Protein AF-U5MMG7-F1 (afdb_monomer)

Foldseek 3Di:
DDPVVVVVVLVCCVCPVVVCDDDDDDDDVSSVVVVVVSVVVSVVVVVVVCVVVVNNPPDPDDDDPVVVVVVVVVVVD

Organism: NCBI:txid1345695

Secondary structure (DSSP, 8-state):
--HHHHHHHHHHIIIIIT-----SS-SHHHHHHHHH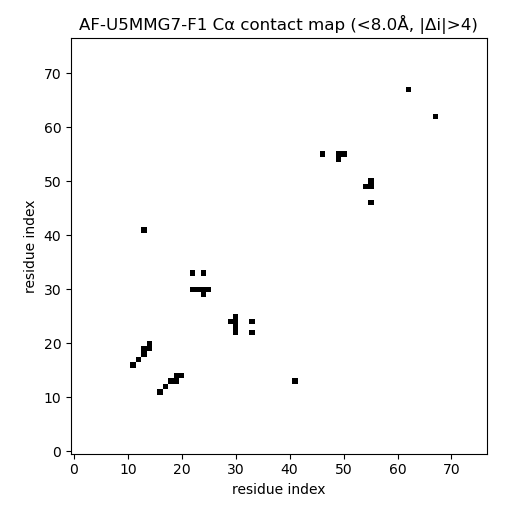HHHHHHHHHHHHHHHHTT-TT--SSPPPHHHHHHHHHTT--

pLDDT: mean 86.61, std 10.79, range [46.84, 96.94]

Radius of gyration: 16.48 Å; Cα contacts (8 Å, |Δi|>4): 19; chains: 1; bounding box: 32×29×42 Å

Solvent-accessible surface area (backbone atoms only — not comparable to full-atom values): 4747 Å² total; per-residue (Å²): 136,74,64,65,66,54,49,52,56,52,52,47,45,46,40,63,78,64,58,52,82,72,79,84,61,76,58,75,68,50,38,50,51,52,50,53,50,53,55,50,54,54,52,50,52,55,48,50,55,32,51,78,65,72,39,76,86,65,65,97,58,87,72,56,76,72,54,54,54,52,59,54,58,69,69,76,110

Sequence (77 aa):
MNRSIQVEGAFGVLKSDYEFNKFLPRGKNSVKTEFILLCFGYNINKLHSKIQSEKTQKHLHELKPSAYLWNRVTKLI

Mean predicted aligned error: 6.82 Å

InterPro domains:
  IPR025668 Transposase DDE domain [PF13751] (2-48)

Structure (mmCIF, N/CA/C/O backbone):
data_AF-U5MMG7-F1
#
_entry.id   AF-U5MMG7-F1
#
loop_
_atom_site.group_PDB
_atom_site.id
_atom_site.type_symbol
_atom_site.label_atom_id
_atom_site.label_alt_id
_atom_site.label_comp_id
_atom_site.label_asym_id
_atom_site.label_entity_id
_atom_site.label_seq_id
_atom_site.pdbx_PDB_ins_code
_atom_site.Cartn_x
_atom_site.Cartn_y
_atom_site.Cartn_z
_atom_site.occupancy
_atom_site.B_iso_or_equiv
_atom_site.auth_seq_id
_atom_site.auth_comp_id
_atom_site.auth_asym_id
_atom_site.auth_atom_id
_atom_site.pdbx_PDB_model_num
ATOM 1 N N . MET A 1 1 ? -6.876 1.504 -19.067 1.00 74.56 1 MET A N 1
ATOM 2 C CA . MET A 1 1 ? -6.447 0.946 -17.765 1.00 74.56 1 MET A CA 1
ATOM 3 C C . MET A 1 1 ? -7.676 0.753 -16.882 1.00 74.56 1 MET A C 1
ATOM 5 O O . MET A 1 1 ? -8.296 1.750 -16.533 1.00 74.56 1 MET A O 1
ATOM 9 N N . ASN A 1 2 ? -8.049 -0.489 -16.551 1.00 85.56 2 ASN A N 1
ATOM 10 C CA . ASN A 1 2 ? -9.205 -0.744 -15.686 1.00 85.56 2 ASN A CA 1
ATOM 11 C C . ASN A 1 2 ? -8.815 -0.541 -14.208 1.00 85.56 2 ASN A C 1
ATOM 13 O O . ASN A 1 2 ? -7.790 -1.059 -13.758 1.00 85.56 2 ASN A O 1
ATOM 17 N N . ARG A 1 3 ? -9.569 0.290 -13.481 1.00 83.00 3 ARG A N 1
ATOM 18 C CA . ARG A 1 3 ? -9.235 0.699 -12.103 1.00 83.00 3 ARG A CA 1
ATOM 19 C C . ARG A 1 3 ? -9.804 -0.263 -11.063 1.00 83.00 3 ARG A C 1
ATOM 21 O O . ARG A 1 3 ? -9.163 -0.432 -10.031 1.00 83.00 3 ARG A O 1
ATOM 28 N N . SER A 1 4 ? -10.933 -0.917 -11.349 1.00 88.31 4 SER A N 1
ATOM 29 C CA . SER A 1 4 ? -11.530 -1.907 -10.443 1.00 88.31 4 SER A CA 1
ATOM 30 C C . SER A 1 4 ? -10.605 -3.110 -10.257 1.00 88.31 4 SER A C 1
ATOM 32 O O . SER A 1 4 ? -10.218 -3.415 -9.139 1.00 88.31 4 SER A O 1
ATOM 34 N N . ILE A 1 5 ? -10.101 -3.693 -11.344 1.00 89.38 5 ILE A N 1
ATOM 35 C CA . ILE A 1 5 ? -9.231 -4.877 -11.251 1.00 89.38 5 ILE A CA 1
ATOM 36 C C . ILE A 1 5 ? -7.912 -4.617 -10.500 1.00 89.38 5 ILE A C 1
ATOM 38 O O . ILE A 1 5 ? -7.381 -5.489 -9.819 1.00 89.38 5 ILE A O 1
ATOM 42 N N . GLN A 1 6 ? -7.376 -3.393 -10.573 1.00 87.75 6 GLN A N 1
ATOM 43 C CA . GLN A 1 6 ? -6.185 -3.021 -9.802 1.00 87.75 6 GLN A CA 1
ATOM 44 C C . GLN A 1 6 ? -6.466 -2.926 -8.308 1.00 87.75 6 GLN A C 1
ATOM 46 O O . GLN A 1 6 ? -5.586 -3.247 -7.510 1.00 87.75 6 GLN A O 1
ATOM 51 N N . VAL A 1 7 ? -7.660 -2.454 -7.940 1.00 89.44 7 VAL A N 1
ATOM 52 C CA . VAL A 1 7 ? -8.041 -2.343 -6.535 1.00 89.44 7 VAL A CA 1
ATOM 53 C C . VAL A 1 7 ? -8.223 -3.729 -5.930 1.00 89.44 7 VAL A C 1
ATOM 55 O O . VAL A 1 7 ? -7.719 -3.972 -4.841 1.00 89.44 7 VAL A O 1
ATOM 58 N N . GLU A 1 8 ? -8.837 -4.657 -6.667 1.00 92.56 8 GLU A N 1
ATOM 59 C CA . GLU A 1 8 ? -9.020 -6.051 -6.246 1.00 92.56 8 GLU A CA 1
ATOM 60 C C . GLU A 1 8 ? -7.678 -6.741 -5.981 1.00 92.56 8 GLU A C 1
ATOM 62 O O . GLU A 1 8 ? -7.476 -7.290 -4.900 1.00 92.56 8 GLU A O 1
ATOM 67 N N . GLY A 1 9 ? -6.722 -6.632 -6.911 1.00 91.81 9 GLY A N 1
ATOM 68 C CA . GLY A 1 9 ? -5.383 -7.195 -6.722 1.00 91.81 9 GLY A CA 1
ATOM 69 C C . GLY A 1 9 ? -4.631 -6.578 -5.537 1.00 91.81 9 GLY A C 1
ATOM 70 O O . GLY A 1 9 ? -3.983 -7.294 -4.778 1.00 91.81 9 GLY A O 1
ATOM 71 N N . ALA A 1 10 ? -4.745 -5.261 -5.331 1.00 92.56 10 ALA A N 1
ATOM 72 C CA . ALA A 1 10 ? -4.144 -4.602 -4.171 1.00 92.56 10 ALA A CA 1
ATOM 73 C C . ALA A 1 10 ? -4.779 -5.071 -2.850 1.00 92.56 10 ALA A C 1
ATOM 75 O O . ALA A 1 10 ? -4.059 -5.352 -1.895 1.00 92.56 10 ALA A O 1
ATOM 76 N N . PHE A 1 11 ? -6.107 -5.211 -2.795 1.00 92.31 11 PHE A N 1
ATOM 77 C CA . PHE A 1 11 ? -6.798 -5.737 -1.616 1.00 92.31 11 PHE A CA 1
ATOM 78 C C . PHE A 1 11 ? -6.476 -7.209 -1.340 1.00 92.31 11 PHE A C 1
ATOM 80 O O . PHE A 1 11 ? -6.405 -7.582 -0.171 1.00 92.31 11 PHE A O 1
ATOM 87 N N . GLY A 1 12 ? -6.253 -8.021 -2.379 1.00 93.94 12 GLY A N 1
ATOM 88 C CA . GLY A 1 12 ? -5.786 -9.401 -2.239 1.00 93.94 12 GLY A CA 1
ATOM 89 C C . GLY A 1 12 ? -4.453 -9.476 -1.496 1.00 93.94 12 GLY A C 1
ATOM 90 O O . GLY A 1 12 ? -4.367 -10.148 -0.475 1.00 93.94 12 GLY A O 1
ATOM 91 N N . VAL A 1 13 ? -3.457 -8.694 -1.931 1.00 94.00 13 VAL A N 1
ATOM 92 C CA . VAL A 1 13 ? -2.142 -8.619 -1.262 1.00 94.00 13 VAL A CA 1
ATOM 93 C C . VAL A 1 13 ? -2.277 -8.118 0.177 1.00 94.00 13 VAL A C 1
ATOM 95 O O . VAL A 1 13 ? -1.710 -8.700 1.094 1.00 94.00 13 VAL A O 1
ATOM 98 N N . LEU A 1 14 ? -3.056 -7.054 0.403 1.00 94.19 14 LEU A N 1
ATOM 99 C CA . LEU A 1 14 ? -3.230 -6.509 1.752 1.00 94.19 14 LEU A CA 1
ATOM 100 C C . LEU A 1 14 ? -3.865 -7.526 2.711 1.00 94.19 14 LEU A C 1
ATOM 102 O O . LEU A 1 14 ? -3.440 -7.622 3.855 1.00 94.19 14 LEU A O 1
ATOM 106 N N . LYS A 1 15 ? -4.876 -8.283 2.277 1.00 91.81 15 LYS A N 1
ATOM 107 C CA . LYS A 1 15 ? -5.551 -9.249 3.155 1.00 91.81 15 LYS A CA 1
ATOM 108 C C . LYS A 1 15 ? -4.773 -10.547 3.331 1.00 91.81 15 LYS A C 1
ATOM 110 O O . LYS A 1 15 ? -4.694 -11.037 4.451 1.00 91.81 15 LYS A O 1
ATOM 115 N N . SER A 1 16 ? -4.265 -11.113 2.239 1.00 90.38 16 SER A N 1
ATOM 116 C CA . SER A 1 16 ? -3.622 -12.426 2.242 1.00 90.38 16 SER A CA 1
ATOM 117 C C . SER A 1 16 ? -2.145 -12.318 2.598 1.00 90.38 16 SER A C 1
ATOM 119 O O . SER A 1 16 ? -1.739 -12.861 3.616 1.00 90.38 16 SER A O 1
ATOM 121 N N . ASP A 1 17 ? -1.359 -11.573 1.820 1.00 90.12 17 ASP A N 1
ATOM 122 C CA . ASP A 1 17 ? 0.103 -11.554 1.974 1.00 90.12 17 ASP A CA 1
ATOM 123 C C . ASP A 1 17 ? 0.545 -10.777 3.216 1.00 90.12 17 ASP A C 1
ATOM 125 O O . ASP A 1 17 ? 1.533 -11.128 3.853 1.00 90.12 17 ASP A O 1
ATOM 129 N N . TYR A 1 18 ? -0.161 -9.694 3.554 1.00 91.50 18 TYR A N 1
ATOM 130 C CA . TYR A 1 18 ? 0.134 -8.908 4.759 1.00 91.50 18 TYR A CA 1
ATOM 131 C C . TYR A 1 18 ? -0.667 -9.390 5.976 1.00 91.50 18 TYR A C 1
ATOM 133 O O . TYR A 1 18 ? -0.569 -8.781 7.040 1.00 91.50 18 TYR A O 1
ATOM 141 N N . GLU A 1 19 ? -1.495 -10.429 5.810 1.00 91.50 19 GLU A N 1
ATOM 142 C CA . GLU A 1 19 ? -2.364 -10.991 6.853 1.00 91.50 19 GLU A CA 1
ATOM 143 C C . GLU A 1 19 ? -3.214 -9.922 7.574 1.00 91.50 19 GLU A C 1
ATOM 145 O O . GLU A 1 1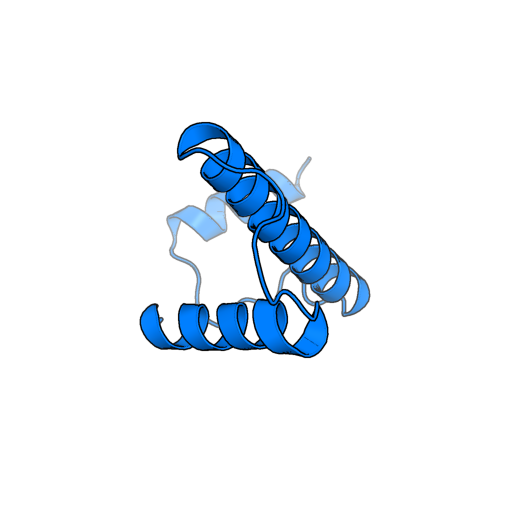9 ? -3.548 -10.027 8.763 1.00 91.50 19 GLU A O 1
ATOM 150 N N . PHE A 1 20 ? -3.578 -8.851 6.856 1.00 91.75 20 PHE A N 1
ATOM 151 C CA . PHE A 1 20 ? -4.322 -7.739 7.427 1.00 91.75 20 PHE A CA 1
ATOM 152 C C . PHE A 1 20 ? -5.796 -8.114 7.595 1.00 91.75 20 PHE A C 1
ATOM 154 O O . PHE A 1 20 ? -6.623 -7.972 6.690 1.00 91.75 20 PHE A O 1
ATOM 161 N N . ASN A 1 21 ? -6.129 -8.590 8.791 1.00 89.50 21 ASN A N 1
ATOM 162 C CA . ASN A 1 21 ? -7.469 -9.073 9.117 1.00 89.50 21 ASN A CA 1
ATOM 163 C C . ASN A 1 21 ? -8.370 -7.989 9.727 1.00 89.50 21 ASN A C 1
ATOM 165 O O . ASN A 1 21 ? -9.583 -7.994 9.510 1.00 89.50 21 ASN A O 1
ATOM 169 N N . LYS A 1 22 ? -7.802 -7.062 10.508 1.00 92.75 22 LYS A N 1
ATOM 170 C CA . LYS A 1 22 ? -8.553 -5.995 11.183 1.00 92.75 22 LYS A CA 1
ATOM 171 C C . LYS A 1 22 ? -7.666 -4.805 11.540 1.00 92.75 22 LYS A C 1
ATOM 173 O O . LYS A 1 22 ? -6.493 -4.983 11.850 1.00 92.75 22 LYS A O 1
ATOM 178 N N . PHE A 1 23 ? -8.278 -3.625 11.589 1.00 93.56 23 PHE A N 1
ATOM 179 C CA . PHE A 1 23 ? -7.678 -2.426 12.176 1.00 93.56 23 PHE A CA 1
ATOM 180 C C . PHE A 1 23 ? -7.562 -2.582 13.697 1.00 93.56 23 PHE A C 1
ATOM 182 O O . PHE A 1 23 ? -8.474 -3.108 14.348 1.00 93.56 23 PHE A O 1
ATOM 189 N N . LEU A 1 24 ? -6.442 -2.135 14.261 1.00 91.38 24 LEU A N 1
ATOM 190 C CA . LEU A 1 24 ? -6.178 -2.188 15.703 1.00 91.38 24 LEU A CA 1
ATOM 191 C C . LEU A 1 24 ? -6.805 -0.997 16.458 1.00 91.38 24 LEU A C 1
ATOM 193 O O . LEU A 1 24 ? -7.540 -1.221 17.426 1.00 91.38 24 LEU A O 1
ATOM 197 N N . PRO A 1 25 ? -6.560 0.266 16.057 1.00 93.69 25 PRO A N 1
ATOM 198 C CA . PRO A 1 25 ? -7.240 1.433 16.591 1.00 93.69 25 PRO A CA 1
ATOM 199 C C . PRO A 1 25 ? -8.756 1.407 16.403 1.00 93.69 25 PRO A C 1
ATOM 201 O O . PRO A 1 25 ? -9.308 0.909 15.424 1.00 93.69 25 PRO A O 1
ATOM 204 N N . ARG A 1 26 ? -9.433 2.064 17.346 1.00 93.00 26 ARG A N 1
ATOM 205 C CA . ARG A 1 26 ? -10.864 2.365 17.277 1.00 93.00 26 ARG A CA 1
ATOM 206 C C . ARG A 1 26 ? -11.071 3.849 16.999 1.00 93.00 26 ARG A C 1
ATOM 208 O O . ARG A 1 26 ? -10.283 4.682 17.445 1.00 93.00 26 ARG A O 1
ATOM 215 N N . GLY A 1 27 ? -12.161 4.170 16.306 1.00 94.44 27 GLY A N 1
ATOM 216 C CA . GLY A 1 27 ? -12.512 5.535 15.916 1.00 94.44 27 GLY A CA 1
ATOM 217 C C . GLY A 1 27 ? -12.170 5.844 14.458 1.00 94.44 27 GLY A C 1
ATOM 218 O O . GLY A 1 27 ? -11.206 5.344 13.890 1.00 94.44 27 GLY A O 1
ATOM 219 N N . LYS A 1 28 ? -12.990 6.684 13.822 1.00 94.38 28 LYS A N 1
ATOM 220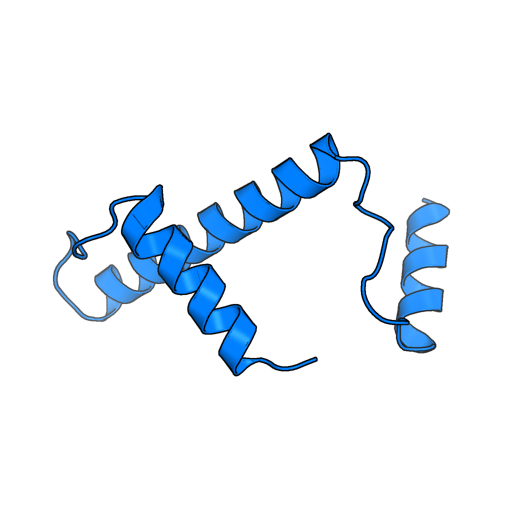 C CA . LYS A 1 28 ? -12.910 6.928 12.373 1.00 94.38 28 LYS A CA 1
ATOM 221 C C . LYS A 1 28 ? -11.571 7.535 11.939 1.00 94.38 28 LYS A C 1
ATOM 223 O O . LYS A 1 28 ? -11.035 7.156 10.902 1.00 94.38 28 LYS A O 1
ATOM 228 N N . ASN A 1 29 ? -11.035 8.467 12.726 1.00 96.81 29 ASN A N 1
ATOM 229 C CA . ASN A 1 29 ? -9.807 9.184 12.376 1.00 96.81 29 ASN A CA 1
ATOM 230 C C . ASN A 1 29 ? -8.569 8.290 12.476 1.00 96.81 29 ASN A C 1
ATOM 232 O O . ASN A 1 29 ? -7.740 8.292 11.575 1.00 96.81 29 ASN A O 1
ATOM 236 N N . SER A 1 30 ? -8.466 7.496 13.538 1.00 95.38 30 SER A N 1
ATOM 237 C CA . SER A 1 30 ? -7.339 6.594 13.778 1.00 95.38 30 SER A CA 1
ATOM 238 C C . SER A 1 30 ? -7.314 5.434 12.777 1.00 95.38 30 SER A C 1
A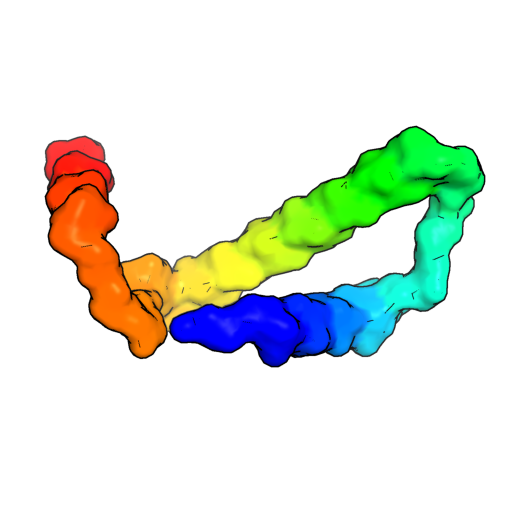TOM 240 O O . SER A 1 30 ? -6.266 5.174 12.190 1.00 95.38 30 SER A O 1
ATOM 242 N N . VAL A 1 31 ? -8.472 4.830 12.480 1.00 96.12 31 VAL A N 1
ATOM 243 C CA . VAL A 1 31 ? -8.617 3.825 11.409 1.00 96.12 31 VAL A CA 1
ATOM 244 C C . VAL A 1 31 ? -8.217 4.406 10.052 1.00 96.12 31 VAL A C 1
ATOM 246 O O . VAL A 1 31 ? -7.505 3.763 9.285 1.00 96.12 31 VAL A O 1
ATOM 249 N N . LYS A 1 32 ? -8.627 5.646 9.749 1.00 96.50 32 LYS A N 1
ATOM 250 C CA . LYS A 1 32 ? -8.235 6.315 8.503 1.00 96.50 32 LYS A CA 1
ATOM 251 C C . LYS A 1 32 ? -6.718 6.504 8.416 1.00 96.50 32 LYS A C 1
ATOM 253 O O . LYS A 1 32 ? -6.152 6.271 7.353 1.00 96.50 32 LYS A O 1
ATOM 258 N N . THR A 1 33 ? -6.068 6.906 9.506 1.00 96.94 33 THR A N 1
ATOM 259 C CA . THR A 1 33 ? -4.607 7.060 9.552 1.00 96.94 33 THR A CA 1
ATOM 260 C C . THR A 1 33 ? -3.897 5.729 9.323 1.00 96.94 33 THR A C 1
ATOM 262 O O . THR A 1 33 ? -3.016 5.661 8.471 1.00 96.94 33 THR A O 1
ATOM 265 N N . GLU A 1 34 ? -4.306 4.662 10.016 1.00 95.06 34 GLU A N 1
ATOM 266 C CA . GLU A 1 34 ? -3.738 3.321 9.822 1.00 95.06 34 GLU A CA 1
ATOM 267 C C . GLU A 1 34 ? -3.925 2.839 8.381 1.00 95.06 34 GLU A C 1
ATOM 269 O O . GLU A 1 34 ? -2.978 2.365 7.760 1.00 95.06 34 GLU A O 1
ATOM 274 N N . PHE A 1 35 ? -5.112 3.042 7.805 1.00 94.88 35 PHE A N 1
ATOM 275 C CA . PHE A 1 35 ? -5.381 2.675 6.419 1.00 94.88 35 PHE A CA 1
ATOM 276 C C . PHE A 1 35 ? -4.486 3.430 5.425 1.00 94.88 35 PHE A C 1
ATOM 278 O O . PHE A 1 35 ? -3.950 2.831 4.496 1.00 94.88 35 PHE A O 1
ATOM 285 N N . ILE A 1 36 ? -4.275 4.735 5.632 1.00 95.88 36 ILE A N 1
ATOM 286 C CA . ILE A 1 36 ? -3.367 5.534 4.796 1.00 95.88 36 ILE A CA 1
ATOM 287 C C . ILE A 1 36 ? -1.934 5.004 4.901 1.00 95.88 36 ILE A C 1
ATOM 289 O O . ILE A 1 36 ? -1.281 4.830 3.872 1.00 95.88 36 ILE A O 1
ATOM 293 N N . LEU A 1 37 ? -1.456 4.720 6.116 1.00 95.75 37 LEU A N 1
ATOM 294 C CA . LEU A 1 37 ? -0.115 4.176 6.342 1.00 95.75 37 LEU A CA 1
ATOM 295 C C . LEU A 1 37 ? 0.057 2.800 5.688 1.00 95.75 37 LEU A C 1
ATOM 297 O O . LEU A 1 37 ? 1.062 2.567 5.018 1.00 95.75 37 LEU A O 1
ATOM 301 N N . LEU A 1 38 ? -0.946 1.928 5.800 1.00 94.75 38 LEU A N 1
ATOM 302 C CA . LEU A 1 38 ? -0.964 0.615 5.157 1.00 94.75 38 LEU A CA 1
ATOM 303 C C . LEU A 1 38 ? -0.849 0.737 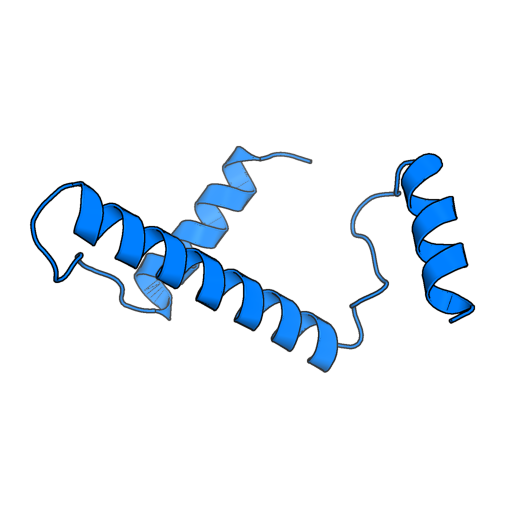3.630 1.00 94.75 38 LEU A C 1
ATOM 305 O O . LEU A 1 38 ? 0.007 0.102 3.009 1.00 94.75 38 LEU A O 1
ATOM 309 N N . CYS A 1 39 ? -1.666 1.597 3.015 1.00 94.62 39 CYS A N 1
ATOM 310 C CA . CYS A 1 39 ? -1.595 1.856 1.577 1.00 94.62 39 CYS A CA 1
ATOM 311 C C . CYS A 1 39 ? -0.250 2.473 1.162 1.00 94.62 39 CYS A C 1
ATOM 313 O O . CYS A 1 39 ? 0.262 2.169 0.083 1.00 94.62 39 CYS A O 1
ATOM 315 N N . PHE A 1 40 ? 0.333 3.333 1.999 1.00 96.25 40 PHE A N 1
ATOM 316 C CA . PHE A 1 40 ? 1.632 3.943 1.735 1.00 96.25 40 PHE A CA 1
ATOM 317 C C . PHE A 1 40 ? 2.754 2.898 1.748 1.00 96.25 40 PHE A C 1
ATOM 319 O O . PHE A 1 40 ? 3.523 2.824 0.790 1.00 96.25 40 PHE A O 1
ATOM 326 N N . GLY A 1 41 ? 2.780 2.023 2.758 1.00 95.06 41 GLY A N 1
ATOM 327 C CA . GLY A 1 41 ? 3.718 0.900 2.838 1.00 95.06 41 GLY A CA 1
ATOM 328 C C . GLY A 1 41 ? 3.592 -0.058 1.651 1.00 95.06 41 GLY A C 1
ATOM 329 O O . GLY A 1 41 ? 4.594 -0.420 1.036 1.00 95.06 41 GLY A O 1
ATOM 330 N N . TYR A 1 42 ? 2.364 -0.394 1.242 1.00 95.19 42 TYR A N 1
ATOM 331 C CA . TYR A 1 42 ? 2.124 -1.182 0.027 1.00 95.19 42 TYR A CA 1
ATOM 332 C C . TYR A 1 42 ? 2.717 -0.525 -1.230 1.00 95.19 42 TYR A C 1
ATOM 334 O O . TYR A 1 42 ? 3.396 -1.186 -2.018 1.00 95.19 42 TYR A O 1
ATOM 342 N N . ASN A 1 43 ? 2.506 0.781 -1.415 1.00 93.62 43 ASN A N 1
ATOM 343 C CA . ASN A 1 43 ? 3.039 1.500 -2.573 1.00 93.62 43 ASN A CA 1
ATOM 344 C C . ASN A 1 43 ? 4.573 1.576 -2.564 1.00 93.62 43 ASN A C 1
ATOM 346 O O . ASN A 1 43 ? 5.183 1.442 -3.627 1.00 93.62 43 ASN A O 1
ATOM 350 N N . ILE A 1 44 ? 5.195 1.747 -1.392 1.00 95.31 44 ILE A N 1
ATOM 351 C CA . ILE A 1 44 ? 6.657 1.709 -1.241 1.00 95.31 44 ILE A CA 1
ATOM 352 C C . ILE A 1 44 ? 7.193 0.337 -1.637 1.00 95.31 44 ILE A C 1
ATOM 354 O O . ILE A 1 44 ? 8.092 0.269 -2.470 1.00 95.31 44 ILE A O 1
ATOM 358 N N . ASN A 1 45 ? 6.612 -0.748 -1.119 1.00 93.75 45 ASN A N 1
ATOM 359 C CA . ASN A 1 45 ? 7.044 -2.105 -1.460 1.00 93.75 45 ASN A CA 1
ATOM 360 C C . ASN A 1 45 ? 6.900 -2.368 -2.961 1.00 93.75 45 ASN A C 1
ATOM 362 O O . ASN A 1 45 ? 7.825 -2.860 -3.603 1.00 93.75 45 ASN A O 1
ATOM 366 N N . LYS A 1 46 ? 5.787 -1.934 -3.561 1.00 91.62 46 LYS A N 1
ATOM 367 C CA . LYS A 1 46 ? 5.568 -2.038 -5.007 1.00 91.62 46 LYS A CA 1
ATOM 368 C C . LYS A 1 46 ? 6.616 -1.273 -5.819 1.00 91.62 46 LYS A C 1
ATOM 370 O O . LYS A 1 46 ? 7.076 -1.772 -6.848 1.00 91.62 46 LYS A O 1
ATOM 375 N N . LEU A 1 47 ? 6.996 -0.072 -5.383 1.00 92.31 47 LEU A N 1
ATOM 376 C CA . LEU A 1 47 ? 8.064 0.702 -6.015 1.00 92.31 47 LEU A CA 1
ATOM 377 C C . LEU A 1 47 ? 9.426 0.021 -5.828 1.00 92.31 47 LEU A C 1
ATOM 379 O O . LEU A 1 47 ? 10.178 -0.100 -6.791 1.00 92.31 47 LEU A O 1
ATOM 383 N N . HIS A 1 48 ? 9.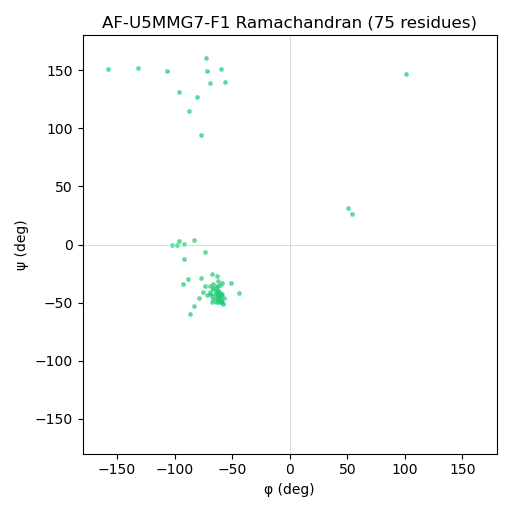715 -0.466 -4.625 1.00 93.44 48 HIS A N 1
ATOM 384 C CA . HIS A 1 48 ? 10.956 -1.154 -4.294 1.00 93.44 48 HIS A CA 1
ATOM 385 C C . HIS A 1 48 ? 11.157 -2.403 -5.159 1.00 93.44 48 HIS A C 1
ATOM 387 O O . HIS A 1 48 ? 12.181 -2.522 -5.830 1.00 93.44 48 HIS A O 1
ATOM 393 N N . SER A 1 49 ? 10.145 -3.268 -5.269 1.00 91.88 49 SER A N 1
ATOM 394 C CA . SER A 1 49 ? 10.186 -4.434 -6.161 1.00 91.88 49 SER A CA 1
ATOM 395 C C . SER A 1 49 ? 10.354 -4.037 -7.631 1.00 91.88 49 SER A C 1
ATOM 397 O O . SER A 1 49 ? 11.039 -4.725 -8.390 1.00 91.88 49 SER A O 1
ATOM 399 N N . LYS A 1 50 ? 9.764 -2.908 -8.058 1.00 90.31 50 LYS A N 1
ATOM 400 C CA . LYS A 1 50 ? 9.924 -2.388 -9.426 1.00 90.31 50 LYS A CA 1
ATOM 401 C C . LYS A 1 50 ? 11.361 -1.935 -9.704 1.00 90.31 50 LYS A C 1
ATOM 403 O O . LYS A 1 50 ? 11.845 -2.171 -10.812 1.00 90.31 50 LYS A O 1
ATOM 408 N N . ILE A 1 51 ? 12.014 -1.317 -8.718 1.00 91.12 51 ILE A N 1
ATOM 409 C CA . ILE A 1 51 ? 13.423 -0.907 -8.782 1.00 91.12 51 ILE A CA 1
ATOM 410 C C . ILE A 1 51 ? 14.330 -2.137 -8.826 1.00 91.12 51 ILE A C 1
ATOM 412 O O . ILE A 1 51 ? 15.140 -2.235 -9.740 1.00 91.12 51 ILE A O 1
ATOM 416 N N . GLN A 1 52 ? 14.137 -3.101 -7.919 1.00 93.06 52 GLN A N 1
ATOM 417 C CA . GLN A 1 52 ? 14.907 -4.353 -7.899 1.00 93.06 52 GLN A CA 1
ATOM 418 C C . GLN A 1 52 ? 14.775 -5.151 -9.203 1.00 93.06 52 GLN A C 1
ATOM 420 O O . GLN A 1 52 ? 15.714 -5.803 -9.634 1.00 93.06 52 GLN A O 1
ATOM 425 N N . SER A 1 53 ? 13.610 -5.084 -9.851 1.00 90.94 53 SER A N 1
ATOM 426 C CA . SER A 1 53 ? 13.371 -5.743 -11.140 1.00 90.94 53 SER A CA 1
ATOM 427 C C . SER A 1 53 ? 13.856 -4.935 -12.354 1.00 90.94 53 SER A C 1
ATOM 429 O O . SER A 1 53 ? 13.533 -5.314 -13.479 1.00 90.94 53 SER A O 1
ATOM 431 N N . GLU A 1 54 ? 14.501 -3.778 -12.156 1.00 86.06 54 GLU A N 1
ATOM 432 C CA . GLU A 1 54 ? 14.939 -2.841 -13.210 1.00 86.06 54 GLU A CA 1
ATOM 433 C C . GLU A 1 54 ? 13.812 -2.394 -14.168 1.00 86.06 54 GLU A C 1
ATOM 435 O O . GLU A 1 54 ? 14.017 -2.010 -15.322 1.00 86.06 54 GLU A O 1
ATOM 440 N N . LYS A 1 55 ? 12.559 -2.417 -13.695 1.00 84.19 55 LYS A N 1
ATOM 441 C CA . LYS A 1 55 ? 11.364 -2.118 -14.505 1.00 84.19 55 LYS A CA 1
ATOM 442 C C . LYS A 1 55 ? 10.896 -0.674 -14.377 1.00 84.19 55 LYS A C 1
ATOM 444 O O . LYS A 1 55 ? 9.873 -0.328 -14.964 1.00 84.19 55 LYS A O 1
ATOM 449 N N . THR A 1 56 ? 11.597 0.186 -13.636 1.00 78.38 56 THR A N 1
ATOM 450 C CA . THR A 1 56 ? 11.158 1.549 -13.269 1.00 78.38 56 THR A CA 1
ATOM 451 C C . THR A 1 56 ? 10.698 2.391 -14.467 1.00 78.38 56 THR A C 1
ATOM 453 O O . THR A 1 56 ? 9.717 3.123 -14.338 1.00 78.38 56 THR A O 1
ATOM 456 N N . GLN A 1 57 ? 11.308 2.198 -15.642 1.00 74.50 57 GLN A N 1
ATOM 457 C CA . GLN A 1 57 ? 11.035 2.930 -16.890 1.00 74.50 57 GLN A CA 1
ATOM 458 C C . GLN A 1 57 ? 10.178 2.160 -17.914 1.00 74.50 57 GLN A C 1
ATOM 460 O O . GLN A 1 57 ? 9.886 2.673 -18.992 1.00 74.50 57 GLN A O 1
ATOM 465 N N . LYS A 1 58 ? 9.766 0.926 -17.599 1.00 76.06 58 LYS A N 1
ATOM 466 C CA . LYS A 1 58 ? 8.857 0.149 -18.446 1.00 76.06 58 LYS A CA 1
ATOM 467 C C . LYS A 1 58 ? 7.423 0.494 -18.065 1.00 76.06 58 LYS A C 1
ATOM 469 O O . LYS A 1 58 ? 6.979 0.240 -16.940 1.00 76.06 58 LYS A O 1
ATOM 474 N N . HIS A 1 59 ? 6.714 1.110 -19.001 1.00 80.38 59 HIS A N 1
ATOM 475 C CA . HIS A 1 59 ? 5.298 1.414 -18.861 1.00 80.38 59 HIS A CA 1
ATOM 476 C C . HIS A 1 59 ? 4.485 0.320 -19.544 1.00 80.38 59 HIS A C 1
ATOM 478 O O . HIS A 1 59 ? 4.769 -0.054 -20.676 1.00 80.38 59 HIS A O 1
ATOM 484 N N . LEU A 1 60 ? 3.478 -0.200 -18.839 1.00 80.19 60 LEU A N 1
ATOM 485 C CA . LEU A 1 60 ? 2.572 -1.215 -19.384 1.00 80.19 60 LEU A CA 1
ATOM 486 C C . LEU A 1 60 ? 1.688 -0.654 -20.513 1.00 80.19 60 LEU A C 1
ATOM 488 O O . LEU A 1 60 ? 1.218 -1.393 -21.369 1.00 80.19 60 LEU A O 1
ATOM 492 N N . HIS A 1 61 ? 1.462 0.658 -20.494 1.00 83.12 61 HIS A N 1
ATOM 493 C CA . HIS A 1 61 ? 0.715 1.402 -21.497 1.00 83.12 61 HIS A CA 1
ATOM 494 C C . HIS A 1 61 ? 1.518 2.632 -21.903 1.00 83.12 61 HIS A C 1
ATOM 496 O O . HIS A 1 61 ? 2.276 3.163 -21.087 1.00 83.12 61 HIS A O 1
ATOM 502 N N . GLU A 1 62 ? 1.319 3.100 -23.132 1.00 82.25 62 GLU A N 1
ATOM 503 C CA . GLU A 1 62 ? 1.930 4.339 -23.602 1.00 82.25 62 GLU A CA 1
ATOM 504 C C . GLU A 1 62 ? 1.570 5.511 -22.688 1.00 82.25 62 GLU A C 1
ATOM 506 O O . GLU A 1 62 ? 0.453 5.630 -22.168 1.00 82.25 62 GLU A O 1
ATOM 511 N N . LEU A 1 63 ? 2.562 6.364 -22.448 1.00 81.44 63 LEU A N 1
ATOM 512 C CA . LEU A 1 63 ? 2.352 7.573 -21.675 1.00 81.44 63 LEU A CA 1
ATOM 513 C C . LEU A 1 63 ? 1.566 8.577 -22.516 1.00 81.44 63 LEU A C 1
ATOM 515 O O . LEU A 1 63 ? 1.524 8.521 -23.739 1.00 81.44 63 LEU A O 1
ATOM 519 N N . LYS A 1 64 ? 0.952 9.555 -21.857 1.00 85.06 64 LYS A N 1
ATOM 520 C CA . LYS A 1 64 ? 0.462 10.725 -22.586 1.00 85.06 64 LYS A CA 1
ATOM 521 C C . LYS A 1 64 ? 1.658 11.579 -23.036 1.00 85.06 64 LYS A C 1
ATOM 523 O O . LYS 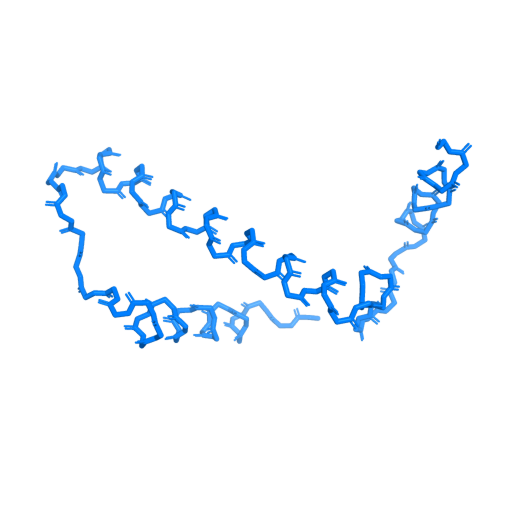A 1 64 ? 2.637 11.650 -22.287 1.00 85.06 64 LYS A O 1
ATOM 528 N N . PRO A 1 65 ? 1.569 12.293 -24.174 1.00 82.12 65 PRO A N 1
ATOM 529 C CA . PRO A 1 65 ? 2.605 13.217 -24.662 1.00 82.12 65 PRO A CA 1
ATOM 530 C C . PRO A 1 65 ? 3.197 14.131 -23.575 1.00 82.12 65 PRO A C 1
ATOM 532 O O . PRO A 1 65 ? 4.413 14.280 -23.474 1.00 82.12 65 PRO A O 1
ATOM 535 N N . SER A 1 66 ? 2.349 14.665 -22.691 1.00 79.69 66 SER A N 1
ATOM 536 C CA . SER A 1 66 ? 2.759 15.523 -21.572 1.00 79.69 66 SER A CA 1
ATOM 537 C C . SER A 1 66 ? 3.660 14.825 -20.545 1.00 79.69 66 SER A C 1
ATOM 539 O O . SER A 1 66 ? 4.594 15.430 -20.025 1.00 79.69 66 SER A O 1
ATOM 541 N N . ALA A 1 67 ? 3.427 13.541 -20.275 1.00 77.06 67 ALA A N 1
ATOM 542 C CA . ALA A 1 67 ? 4.219 12.762 -19.329 1.00 77.06 67 ALA A CA 1
ATOM 543 C C . ALA A 1 67 ? 5.578 12.333 -19.914 1.00 77.06 67 ALA A C 1
ATOM 545 O O . ALA A 1 67 ? 6.550 12.210 -19.170 1.00 77.06 67 ALA A O 1
ATOM 546 N N . TYR A 1 68 ? 5.682 12.162 -21.239 1.00 75.19 68 TYR A N 1
ATOM 547 C CA . TYR A 1 68 ? 6.970 11.913 -21.900 1.00 75.19 68 TYR A CA 1
ATOM 548 C C . TYR A 1 68 ? 7.932 13.097 -21.765 1.00 75.19 68 TYR A C 1
ATOM 550 O O . TYR A 1 68 ? 9.130 12.893 -21.569 1.00 75.19 68 TYR A O 1
ATOM 558 N N . LEU A 1 69 ? 7.420 14.327 -21.874 1.00 73.56 69 LEU A N 1
ATOM 559 C CA . LEU A 1 69 ? 8.227 15.539 -21.717 1.00 73.56 69 LEU A CA 1
ATOM 560 C C . LEU A 1 69 ? 8.773 15.652 -20.292 1.00 73.56 69 LEU A C 1
ATOM 562 O O . LEU A 1 69 ? 9.972 15.850 -20.121 1.00 73.56 69 LEU A O 1
ATOM 566 N N . TRP A 1 70 ? 7.928 15.420 -19.285 1.00 68.88 70 TRP A N 1
ATOM 567 C CA . TRP A 1 70 ? 8.346 15.432 -17.882 1.00 68.88 70 TRP A CA 1
ATOM 568 C C . TRP A 1 70 ? 9.430 14.387 -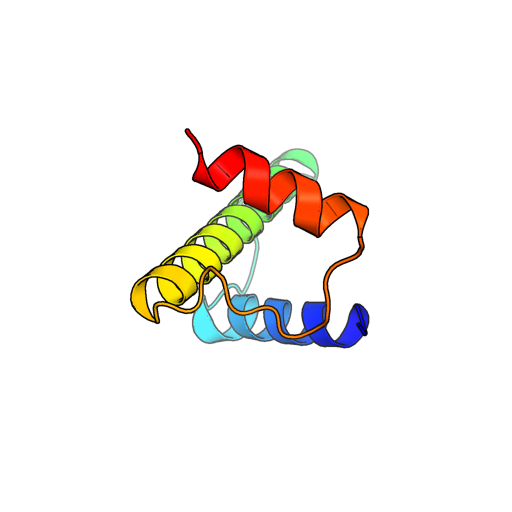17.584 1.00 68.88 70 TRP A C 1
ATOM 570 O O . TRP A 1 70 ? 10.473 14.726 -17.033 1.00 68.88 70 TRP A O 1
ATOM 580 N N . ASN A 1 71 ? 9.246 13.144 -18.047 1.00 71.50 71 ASN A N 1
ATOM 581 C CA . ASN A 1 71 ? 10.234 12.075 -17.864 1.00 71.50 71 ASN A CA 1
ATOM 582 C C . ASN A 1 71 ? 11.580 12.351 -18.557 1.00 71.50 71 ASN A C 1
ATOM 584 O O . ASN A 1 71 ? 12.602 11.817 -18.128 1.00 71.50 71 ASN A O 1
ATOM 588 N N . ARG A 1 72 ? 11.599 13.142 -19.639 1.00 68.31 72 ARG A N 1
ATOM 589 C CA . ARG A 1 72 ? 12.851 13.577 -20.278 1.00 68.31 72 ARG A CA 1
ATOM 590 C C . ARG A 1 72 ? 13.555 14.669 -19.480 1.00 68.31 72 ARG A C 1
ATOM 592 O O . ARG A 1 72 ? 14.768 14.592 -19.334 1.00 68.31 72 ARG A O 1
ATOM 599 N N . VAL A 1 73 ? 12.813 15.635 -18.939 1.00 68.94 73 VAL A N 1
ATOM 600 C CA . VAL A 1 73 ? 13.379 16.710 -18.106 1.00 68.94 73 VAL A CA 1
ATOM 601 C C . VAL A 1 73 ? 14.009 16.136 -16.836 1.00 68.94 73 VAL A C 1
ATOM 603 O O . VAL A 1 73 ? 15.136 16.480 -16.507 1.00 68.94 73 VAL A O 1
ATOM 606 N N . THR A 1 74 ? 13.349 15.182 -16.178 1.00 60.09 74 THR A N 1
ATOM 607 C CA . THR A 1 74 ? 13.869 14.540 -14.957 1.00 60.09 74 THR A CA 1
ATOM 608 C C . THR A 1 74 ? 15.023 13.559 -15.191 1.00 60.09 74 THR A C 1
ATOM 610 O O . THR A 1 74 ? 15.547 13.026 -14.225 1.00 60.09 74 THR A O 1
ATOM 613 N 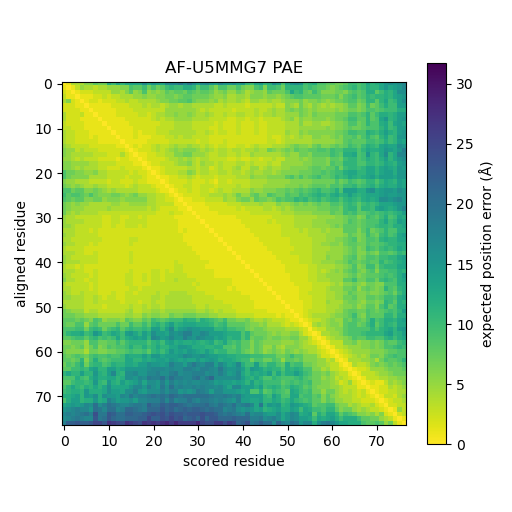N . LYS A 1 75 ? 15.389 13.254 -16.446 1.00 59.25 75 LYS A N 1
ATOM 614 C CA . LYS A 1 75 ? 16.577 12.444 -16.786 1.00 59.25 75 LYS A CA 1
ATOM 615 C C . LYS A 1 75 ? 17.833 13.285 -17.036 1.00 59.25 75 LYS A C 1
ATOM 617 O O . LYS A 1 75 ? 18.907 12.712 -17.174 1.00 59.25 75 LYS A O 1
ATOM 622 N N . LEU A 1 76 ? 17.681 14.602 -17.182 1.00 50.28 76 LEU A N 1
ATOM 623 C CA . LEU A 1 76 ? 18.766 15.548 -17.472 1.00 50.28 76 LEU A CA 1
ATOM 624 C C . LEU A 1 76 ? 19.292 16.261 -16.213 1.00 50.28 76 LEU A C 1
ATOM 626 O O . LEU A 1 76 ? 20.196 17.085 -16.322 1.00 50.28 76 LEU A O 1
ATOM 630 N N . ILE A 1 77 ? 18.719 15.949 -15.050 1.00 46.84 77 ILE A N 1
ATOM 631 C CA . ILE A 1 77 ? 19.131 16.392 -13.713 1.00 46.84 77 ILE A CA 1
ATOM 632 C C . ILE A 1 77 ? 19.607 15.146 -12.971 1.00 46.84 77 ILE A C 1
ATOM 634 O O . ILE A 1 77 ? 20.650 15.230 -12.294 1.00 46.84 77 ILE A O 1
#